Protein AF-A0A401PSD7-F1 (afdb_monomer_lite)

pLDDT: mean 85.95, std 17.94, range [25.48, 98.19]

InterPro domains:
  IPR001312 Hexokinase [PTHR19443] (41-102)
  IPR022672 Hexokinase, N-terminal [PF00349] (48-105)
  IPR043129 ATPase, nucleotide binding domain [SSF53067] (1-41)
  IPR043129 ATPase, nucleotide binding domain [SSF53067] (32-104)

Sequence (122 aa):
YAKIFHKLVRTMVPDCDVRFVLSEQGTGKGAAMVTAVAQRLVDQRKYINKILVPFNLNRDQLLDTMENMRIEMERGLKRETHSAATVKMLPTYIHRFPDGTGMSDYRIVIRKSLFNMQVHLE

Structure (mmCIF, N/CA/C/O backbone):
data_AF-A0A401PSD7-F1
#
_entry.id   AF-A0A401PSD7-F1
#
loop_
_atom_site.group_PDB
_atom_site.id
_atom_site.type_symbol
_atom_site.label_atom_id
_atom_site.label_alt_id
_atom_site.label_comp_id
_atom_site.label_asym_id
_atom_site.label_entity_id
_atom_site.label_seq_id
_atom_site.pdbx_PDB_ins_code
_atom_site.Cartn_x
_atom_site.Cartn_y
_atom_site.Cartn_z
_atom_site.occupancy
_atom_site.B_iso_or_equiv
_atom_site.auth_seq_id
_atom_site.auth_comp_id
_atom_site.auth_asym_id
_atom_site.auth_atom_id
_atom_site.pdbx_PDB_model_num
ATOM 1 N N . TYR A 1 1 ? 44.143 0.154 -37.367 1.00 62.25 1 TYR A N 1
ATOM 2 C CA . TYR A 1 1 ? 44.100 -0.406 -36.002 1.00 62.25 1 TYR A CA 1
ATOM 3 C C . TYR A 1 1 ? 43.057 -1.516 -35.819 1.00 62.25 1 TYR A C 1
ATOM 5 O O . TYR A 1 1 ? 43.463 -2.627 -35.509 1.00 62.25 1 TYR A O 1
ATOM 13 N N . ALA A 1 2 ? 41.762 -1.302 -36.099 1.00 77.62 2 ALA A N 1
ATOM 14 C CA . ALA A 1 2 ? 40.708 -2.311 -35.858 1.00 77.62 2 ALA A CA 1
ATOM 15 C C . ALA A 1 2 ? 40.928 -3.695 -36.524 1.00 77.62 2 ALA A C 1
ATOM 17 O O . ALA A 1 2 ? 40.644 -4.725 -35.923 1.00 77.62 2 ALA A O 1
ATOM 18 N N . LYS A 1 3 ? 41.504 -3.751 -37.737 1.00 86.56 3 LYS A N 1
ATOM 19 C CA . LYS A 1 3 ? 41.746 -5.019 -38.462 1.00 86.56 3 LYS A CA 1
ATOM 20 C C . LYS A 1 3 ? 42.761 -5.948 -37.776 1.00 86.56 3 LYS A C 1
ATOM 22 O O . LYS A 1 3 ? 42.568 -7.159 -37.779 1.00 86.56 3 LYS A O 1
ATOM 27 N N . ILE A 1 4 ? 43.827 -5.388 -37.195 1.00 92.50 4 ILE A N 1
ATOM 28 C CA . ILE A 1 4 ? 44.856 -6.163 -36.476 1.00 92.50 4 ILE A CA 1
ATOM 29 C C . ILE A 1 4 ? 44.257 -6.714 -35.181 1.00 92.50 4 ILE A C 1
ATOM 31 O O . ILE A 1 4 ? 44.408 -7.893 -34.885 1.00 92.50 4 ILE A O 1
ATOM 35 N N . PHE A 1 5 ? 43.498 -5.882 -34.469 1.00 91.19 5 PHE A N 1
ATOM 36 C CA . PHE A 1 5 ? 42.795 -6.277 -33.254 1.00 91.19 5 PHE A CA 1
ATOM 37 C C . PHE A 1 5 ? 41.813 -7.436 -33.494 1.00 91.19 5 PHE A C 1
ATOM 39 O O . PHE A 1 5 ? 41.896 -8.451 -32.810 1.00 91.19 5 PHE A O 1
ATOM 46 N N . HIS A 1 6 ? 40.957 -7.353 -34.521 1.00 91.19 6 HIS A N 1
ATOM 47 C CA . HIS A 1 6 ? 40.029 -8.447 -34.845 1.00 91.19 6 HIS A CA 1
ATOM 48 C C . HIS A 1 6 ? 40.761 -9.756 -35.183 1.00 91.19 6 HIS A C 1
ATOM 50 O O . HIS A 1 6 ? 40.274 -10.834 -34.849 1.00 91.19 6 HIS A O 1
ATOM 56 N N . LYS A 1 7 ? 41.931 -9.676 -35.837 1.00 90.69 7 LYS A N 1
ATOM 57 C CA . LYS A 1 7 ? 42.758 -10.849 -36.149 1.00 90.69 7 LYS A CA 1
ATOM 58 C C . LYS A 1 7 ? 43.327 -11.485 -34.878 1.00 90.69 7 LYS A C 1
ATOM 60 O O . LYS A 1 7 ? 43.236 -12.696 -34.733 1.00 90.69 7 LYS A O 1
ATOM 65 N N . LEU A 1 8 ? 43.849 -10.677 -33.954 1.00 93.94 8 LEU A N 1
ATOM 66 C CA . LEU A 1 8 ? 44.400 -11.160 -32.684 1.00 93.94 8 LEU A CA 1
ATOM 67 C C . LEU A 1 8 ? 43.340 -11.838 -31.811 1.00 93.94 8 LEU A C 1
ATOM 69 O O . LEU A 1 8 ? 43.592 -12.924 -31.301 1.00 93.94 8 LEU A O 1
ATOM 73 N N . VAL A 1 9 ? 42.148 -11.246 -31.681 1.00 92.88 9 VAL A N 1
ATOM 74 C CA . VAL A 1 9 ? 41.060 -11.836 -30.879 1.00 92.88 9 VAL A CA 1
ATOM 75 C C . VAL A 1 9 ? 40.667 -13.217 -31.409 1.00 92.88 9 VAL A C 1
ATOM 77 O O . VAL A 1 9 ? 40.521 -14.146 -30.623 1.00 92.88 9 VAL A O 1
ATOM 80 N N . ARG A 1 10 ? 40.583 -13.385 -32.735 1.00 90.69 10 ARG A N 1
ATOM 81 C CA . ARG A 1 10 ? 40.265 -14.681 -33.360 1.00 90.69 10 ARG A CA 1
ATOM 82 C C . ARG A 1 10 ? 41.354 -15.736 -33.183 1.00 90.69 10 ARG A C 1
ATOM 84 O O . ARG A 1 10 ? 41.047 -16.918 -33.162 1.00 90.69 10 ARG A O 1
ATOM 91 N N . THR A 1 11 ? 42.618 -15.329 -33.081 1.00 93.19 11 THR A N 1
ATOM 92 C CA . THR A 1 11 ? 43.726 -16.254 -32.798 1.00 93.19 11 THR A CA 1
ATOM 93 C C . THR A 1 11 ? 43.764 -16.657 -31.325 1.00 93.19 11 THR A C 1
ATOM 95 O O . THR A 1 11 ? 44.084 -17.797 -31.017 1.00 93.19 11 THR A O 1
ATOM 98 N N . MET A 1 12 ? 43.443 -15.729 -30.422 1.00 93.31 12 MET A N 1
ATOM 99 C CA . MET A 1 12 ? 43.473 -15.956 -28.973 1.00 93.31 12 MET A CA 1
ATOM 100 C C . MET A 1 12 ? 42.271 -16.765 -28.481 1.00 93.31 12 MET A C 1
ATOM 102 O O . MET A 1 12 ? 42.403 -17.529 -27.531 1.00 93.31 12 MET A O 1
ATOM 106 N N . VAL A 1 13 ? 41.104 -16.593 -29.109 1.00 92.25 13 VAL A N 1
ATOM 107 C CA . VAL A 1 13 ? 39.858 -17.270 -28.725 1.00 92.25 13 VAL A CA 1
ATOM 108 C C . VAL A 1 13 ? 39.214 -17.895 -29.971 1.00 92.25 13 VAL A C 1
ATOM 110 O O . VAL A 1 13 ? 38.253 -17.345 -30.510 1.00 92.25 13 VAL A O 1
ATOM 113 N N . PRO A 1 14 ? 39.766 -19.015 -30.475 1.00 89.06 14 PRO A N 1
ATOM 114 C CA . PRO A 1 14 ? 39.346 -19.608 -31.746 1.00 89.06 14 PRO A CA 1
ATOM 115 C C . PRO A 1 14 ? 37.950 -20.242 -31.693 1.00 89.06 14 PRO A C 1
ATOM 117 O O . PRO A 1 14 ? 37.262 -20.273 -32.709 1.00 89.06 14 PRO A O 1
ATOM 120 N N . ASP A 1 15 ? 37.510 -20.687 -30.514 1.00 94.19 15 ASP A N 1
ATOM 121 C CA . ASP A 1 15 ? 36.216 -21.357 -30.328 1.00 94.19 15 ASP A CA 1
ATOM 122 C C . ASP A 1 15 ? 35.031 -20.378 -30.212 1.00 94.19 15 ASP A C 1
ATOM 124 O O . ASP A 1 15 ? 33.882 -20.797 -30.079 1.00 94.19 15 ASP A O 1
ATOM 128 N N . CYS A 1 16 ? 35.282 -19.065 -30.235 1.00 91.81 16 CYS A N 1
ATOM 129 C CA . CYS A 1 16 ? 34.248 -18.039 -30.099 1.00 91.81 16 CYS A CA 1
ATOM 130 C C . CYS A 1 16 ? 34.093 -17.222 -31.386 1.00 91.81 16 CYS A C 1
ATOM 132 O O . CYS A 1 16 ? 35.026 -16.550 -31.829 1.00 91.81 16 CYS A O 1
ATOM 134 N N . ASP A 1 17 ? 32.878 -17.190 -31.940 1.00 89.25 17 ASP A N 1
ATOM 135 C CA . ASP A 1 17 ? 32.544 -16.282 -33.038 1.00 89.25 17 ASP A CA 1
ATOM 136 C C . ASP A 1 17 ? 32.210 -14.882 -32.502 1.00 89.25 17 ASP A C 1
ATOM 138 O O . ASP A 1 17 ? 31.151 -14.637 -31.920 1.00 89.25 17 ASP A O 1
ATOM 142 N N . VAL A 1 18 ? 33.149 -13.949 -32.671 1.00 90.38 18 VAL A N 1
ATOM 143 C CA . VAL A 1 18 ? 33.019 -12.568 -32.192 1.00 90.38 18 VAL A CA 1
ATOM 144 C C . VAL A 1 18 ? 32.700 -11.625 -33.350 1.00 90.38 18 VAL A C 1
ATOM 146 O O . VAL A 1 18 ? 33.510 -11.416 -34.264 1.00 90.38 18 VAL A O 1
ATOM 149 N N . ARG A 1 19 ? 31.539 -10.967 -33.261 1.00 90.31 19 ARG A N 1
ATOM 150 C CA . ARG A 1 19 ? 31.110 -9.912 -34.186 1.00 90.31 19 ARG A CA 1
ATOM 151 C C . ARG A 1 19 ? 31.355 -8.525 -33.593 1.00 90.31 19 ARG A C 1
ATOM 153 O O . ARG A 1 19 ? 30.685 -8.107 -32.655 1.00 90.31 19 ARG A O 1
ATOM 160 N N . PHE A 1 20 ? 32.264 -7.774 -34.206 1.00 89.75 20 PHE A N 1
ATOM 161 C CA . PHE A 1 20 ? 32.512 -6.375 -33.859 1.00 89.75 20 PHE A CA 1
ATOM 162 C C . PHE A 1 20 ? 31.565 -5.454 -34.632 1.00 89.75 20 PHE A C 1
ATOM 164 O O . PHE A 1 20 ? 31.492 -5.523 -35.860 1.00 89.75 20 PHE A O 1
ATOM 171 N N . VAL A 1 21 ? 30.857 -4.581 -33.918 1.00 89.38 21 VAL A N 1
ATOM 172 C CA . VAL A 1 21 ? 29.938 -3.591 -34.495 1.00 89.38 21 VAL A CA 1
ATOM 173 C C . VAL A 1 21 ? 30.367 -2.202 -34.033 1.00 89.38 21 VAL A C 1
ATOM 175 O O . VAL A 1 21 ? 30.542 -1.972 -32.838 1.00 89.38 21 VAL A O 1
ATOM 178 N N . LEU A 1 22 ? 30.555 -1.276 -34.975 1.00 87.88 22 LEU A N 1
ATOM 179 C CA . LEU A 1 22 ? 30.878 0.116 -34.668 1.00 87.88 22 LEU A CA 1
ATOM 180 C C . LEU A 1 22 ? 29.596 0.870 -34.291 1.00 87.88 22 LEU A C 1
ATOM 182 O O . LEU A 1 22 ? 28.615 0.822 -35.030 1.00 87.88 22 LEU A O 1
ATOM 186 N N . SER A 1 23 ? 29.603 1.595 -33.169 1.00 87.75 23 SER A N 1
ATOM 187 C CA . SER A 1 23 ? 28.493 2.494 -32.834 1.00 87.75 23 SER A CA 1
ATOM 188 C C . SER A 1 23 ? 28.651 3.823 -33.571 1.00 87.75 23 SER A C 1
ATOM 190 O O . SER A 1 23 ? 29.393 4.700 -33.133 1.00 87.75 23 SER A O 1
ATOM 192 N N . GLU A 1 24 ? 27.942 3.983 -34.688 1.00 85.12 24 GLU A N 1
ATOM 193 C CA . GLU A 1 24 ? 28.008 5.191 -35.530 1.00 85.12 24 GLU A CA 1
ATOM 194 C C . GLU A 1 24 ? 27.508 6.463 -34.830 1.00 85.12 24 GLU A C 1
ATOM 196 O O . GLU A 1 24 ? 27.913 7.566 -35.172 1.00 85.12 24 GLU A O 1
ATOM 201 N N . GLN A 1 25 ? 26.622 6.318 -33.842 1.00 77.81 25 GLN A N 1
ATOM 202 C CA . GLN A 1 25 ? 25.964 7.433 -33.145 1.00 77.81 25 GLN A CA 1
ATOM 203 C C . GLN A 1 25 ? 26.452 7.572 -31.692 1.00 77.81 25 GLN A C 1
ATOM 205 O O . GLN A 1 25 ? 25.766 8.133 -30.836 1.00 77.81 25 GLN A O 1
ATOM 210 N N . GLY A 1 26 ? 27.636 7.023 -31.397 1.00 81.81 26 GLY A N 1
ATOM 211 C CA . GLY A 1 26 ? 28.242 7.076 -30.069 1.00 81.81 26 GLY A CA 1
ATOM 212 C C . GLY A 1 26 ? 27.375 6.418 -28.991 1.00 81.81 26 GLY A C 1
ATOM 213 O O . GLY A 1 26 ? 26.721 5.400 -29.225 1.00 81.81 26 GLY A O 1
ATOM 214 N N . THR A 1 27 ? 27.379 6.989 -27.788 1.00 87.44 27 THR A N 1
ATOM 215 C CA . THR A 1 27 ? 26.662 6.467 -26.610 1.00 87.44 27 THR A CA 1
ATOM 216 C C . THR A 1 27 ? 25.185 6.871 -26.560 1.00 87.44 27 THR A C 1
ATOM 218 O O . THR A 1 27 ? 24.418 6.277 -25.804 1.00 87.44 27 THR A O 1
ATOM 221 N N . GLY A 1 28 ? 24.758 7.841 -27.376 1.00 90.06 28 GLY A N 1
ATOM 222 C CA . GLY A 1 28 ? 23.444 8.486 -27.266 1.00 90.06 28 GLY A CA 1
ATOM 223 C C . GLY A 1 28 ? 22.254 7.541 -27.451 1.00 90.06 28 GLY A C 1
ATOM 224 O O . GLY A 1 28 ? 21.293 7.615 -26.691 1.00 90.06 28 GLY A O 1
ATOM 225 N N . LYS A 1 29 ? 22.326 6.595 -28.399 1.00 90.75 29 LYS A N 1
ATOM 226 C CA . LYS A 1 29 ? 21.251 5.605 -28.623 1.00 90.75 29 LYS A CA 1
ATOM 227 C C . LYS A 1 29 ? 21.082 4.653 -27.438 1.00 90.75 29 LYS A C 1
ATOM 229 O O . LYS A 1 29 ? 19.959 4.380 -27.021 1.00 90.75 29 LYS A O 1
ATOM 234 N N . GLY A 1 30 ? 22.197 4.173 -26.886 1.00 91.06 30 GLY A N 1
ATOM 235 C CA . GLY A 1 30 ? 22.191 3.323 -25.695 1.00 91.06 30 GLY A CA 1
ATOM 236 C C . GLY A 1 30 ? 21.679 4.082 -24.474 1.00 91.06 30 GLY A C 1
ATOM 237 O O . GLY A 1 30 ? 20.796 3.593 -23.775 1.00 91.06 30 GLY A O 1
ATOM 238 N N . ALA A 1 31 ? 22.155 5.314 -24.276 1.00 93.50 31 ALA A N 1
ATOM 239 C CA . ALA A 1 31 ? 21.693 6.184 -23.201 1.00 93.50 31 ALA A CA 1
ATOM 240 C C . ALA A 1 31 ? 20.184 6.458 -23.299 1.00 93.50 31 ALA A C 1
ATOM 242 O O . ALA A 1 31 ? 19.477 6.307 -22.310 1.00 93.50 31 ALA A O 1
ATOM 243 N N . ALA A 1 32 ? 19.663 6.780 -24.487 1.00 95.25 32 ALA A N 1
ATOM 244 C CA . ALA A 1 32 ? 18.233 7.000 -24.695 1.00 95.25 32 ALA A CA 1
ATOM 245 C C . ALA A 1 32 ? 17.397 5.748 -24.379 1.00 95.25 32 ALA A C 1
ATOM 247 O O . ALA A 1 32 ? 16.360 5.850 -23.726 1.00 95.25 32 ALA A O 1
ATOM 248 N N . MET A 1 33 ? 17.863 4.564 -24.789 1.00 95.50 33 MET A N 1
ATOM 249 C CA . MET A 1 33 ? 17.180 3.299 -24.507 1.00 95.50 33 MET A CA 1
ATOM 250 C C . MET A 1 33 ? 17.128 3.001 -23.005 1.00 95.50 33 MET A C 1
ATOM 252 O O . MET A 1 33 ? 16.064 2.675 -22.477 1.00 95.50 33 MET A O 1
ATOM 256 N N . VAL A 1 34 ? 18.255 3.158 -22.304 1.00 96.75 34 VAL A N 1
ATOM 257 C CA . VAL A 1 34 ? 18.323 2.968 -20.848 1.00 96.75 34 VAL A CA 1
ATOM 258 C C . VAL A 1 34 ? 17.430 3.983 -20.133 1.00 96.75 34 VAL A C 1
ATOM 260 O O . VAL A 1 34 ? 16.649 3.599 -19.263 1.00 96.75 34 VAL A O 1
ATOM 263 N N . THR A 1 35 ? 17.469 5.253 -20.545 1.00 96.69 35 THR A N 1
ATOM 264 C CA . THR A 1 35 ? 16.614 6.313 -19.993 1.00 96.69 35 THR A CA 1
ATOM 265 C C . THR A 1 35 ? 15.130 6.011 -20.195 1.00 96.69 35 THR A C 1
ATOM 267 O O . THR A 1 35 ? 14.353 6.168 -19.257 1.00 96.69 35 THR A O 1
ATOM 270 N N . ALA A 1 36 ? 14.718 5.518 -21.367 1.00 97.62 36 ALA A N 1
ATOM 271 C CA . ALA A 1 36 ? 13.324 5.155 -21.626 1.00 97.62 36 ALA A CA 1
ATOM 272 C C . ALA A 1 36 ? 12.829 4.045 -20.680 1.00 97.62 36 ALA A C 1
ATOM 274 O O . ALA A 1 36 ? 11.722 4.123 -20.141 1.00 97.62 36 ALA A O 1
ATOM 275 N N . VAL A 1 37 ? 13.660 3.028 -20.429 1.00 98.00 37 VAL A N 1
ATOM 276 C CA . VAL A 1 37 ? 13.330 1.953 -19.480 1.00 98.00 37 VAL A CA 1
ATOM 277 C C . VAL A 1 37 ? 13.285 2.478 -18.046 1.00 98.00 37 VAL A C 1
ATOM 279 O O . VAL A 1 37 ? 12.340 2.168 -17.320 1.00 98.00 37 VAL A O 1
ATOM 282 N N . ALA A 1 38 ? 14.264 3.290 -17.644 1.00 98.19 38 ALA A N 1
ATOM 283 C CA . ALA A 1 38 ? 14.303 3.894 -16.316 1.00 98.19 38 ALA A CA 1
ATOM 284 C C . ALA A 1 38 ? 13.056 4.750 -16.055 1.00 98.19 38 ALA A C 1
ATOM 286 O O .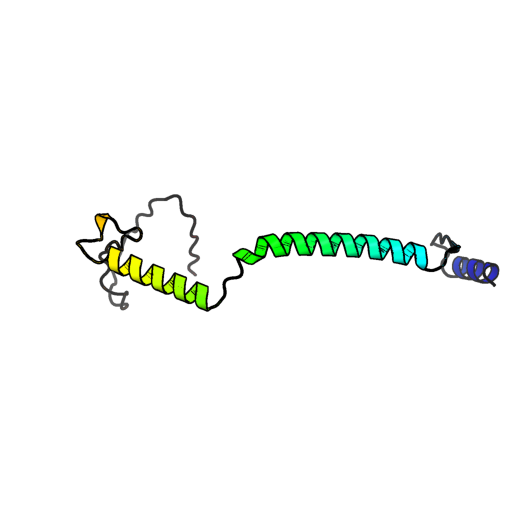 ALA A 1 38 ? 12.418 4.603 -15.013 1.00 98.19 38 ALA A O 1
ATOM 287 N N . GLN A 1 39 ? 12.651 5.566 -17.031 1.00 97.94 39 GLN A N 1
ATOM 288 C CA . GLN A 1 39 ? 11.450 6.392 -16.942 1.00 97.94 39 GLN A CA 1
ATOM 289 C C . GLN A 1 39 ? 10.192 5.539 -16.735 1.00 97.94 39 GLN A C 1
ATOM 291 O O . GLN A 1 39 ? 9.418 5.796 -15.814 1.00 97.94 39 GLN A O 1
ATOM 296 N N . ARG A 1 40 ? 10.037 4.455 -17.507 1.00 97.50 40 ARG A N 1
ATOM 297 C CA . ARG A 1 40 ? 8.917 3.516 -17.342 1.00 97.50 40 ARG A CA 1
ATOM 298 C C . ARG A 1 40 ? 8.855 2.931 -15.926 1.00 97.50 40 ARG A C 1
ATOM 300 O O . ARG A 1 40 ? 7.773 2.841 -15.352 1.00 97.50 40 ARG A O 1
ATOM 307 N N . LEU A 1 41 ? 9.997 2.535 -15.360 1.00 98.06 41 LEU A N 1
ATOM 308 C CA . LEU A 1 41 ? 10.065 1.983 -14.001 1.00 98.06 41 LEU A CA 1
ATOM 309 C C . LEU A 1 41 ? 9.729 3.034 -12.934 1.00 98.06 41 LEU A C 1
ATOM 311 O O . LEU A 1 41 ? 9.031 2.729 -11.966 1.00 98.06 41 LEU A O 1
ATOM 315 N N . VAL A 1 42 ? 10.184 4.275 -13.118 1.00 98.00 42 VAL A N 1
ATOM 316 C CA . VAL A 1 42 ? 9.843 5.399 -12.235 1.00 98.00 42 VAL A CA 1
ATOM 317 C C . VAL A 1 42 ? 8.337 5.652 -12.241 1.00 98.00 42 VAL A C 1
ATOM 319 O O . VAL A 1 42 ? 7.743 5.811 -11.175 1.00 98.00 42 VAL A O 1
ATOM 322 N N . ASP A 1 43 ? 7.701 5.641 -13.410 1.00 97.62 43 ASP A N 1
ATOM 323 C CA . ASP A 1 43 ? 6.261 5.876 -13.527 1.00 97.62 43 ASP A CA 1
ATOM 324 C C . ASP A 1 43 ? 5.445 4.737 -12.898 1.00 97.62 43 ASP A C 1
ATOM 326 O O . ASP A 1 43 ? 4.497 4.992 -12.149 1.00 97.62 43 ASP A O 1
ATOM 330 N N . GLN A 1 44 ? 5.878 3.484 -13.076 1.00 97.56 44 GLN A N 1
ATOM 331 C CA . GLN A 1 44 ? 5.306 2.340 -12.358 1.00 97.56 44 GLN A CA 1
ATOM 332 C C . GLN A 1 44 ? 5.447 2.487 -10.839 1.00 97.56 44 GLN A C 1
ATOM 334 O O . GLN A 1 44 ? 4.480 2.294 -10.099 1.00 97.56 44 GLN A O 1
ATOM 339 N N . ARG A 1 45 ? 6.631 2.872 -10.350 1.00 96.88 45 ARG A N 1
ATOM 340 C CA . ARG A 1 45 ? 6.873 3.063 -8.916 1.00 96.88 45 ARG A CA 1
ATOM 341 C C . ARG A 1 45 ? 6.011 4.184 -8.341 1.00 96.88 45 ARG A C 1
ATOM 343 O O . ARG A 1 45 ? 5.480 4.024 -7.246 1.00 96.88 45 ARG A O 1
ATOM 350 N N . LYS A 1 46 ? 5.837 5.289 -9.071 1.00 97.50 46 LYS A N 1
ATOM 351 C CA . LYS A 1 46 ? 4.938 6.388 -8.684 1.00 97.50 46 LYS A CA 1
ATOM 352 C C . LYS A 1 46 ? 3.491 5.914 -8.564 1.00 97.50 46 LYS A C 1
ATOM 354 O O . LYS A 1 46 ? 2.835 6.244 -7.580 1.00 97.50 46 LYS A O 1
ATOM 359 N N . TYR A 1 47 ? 3.014 5.119 -9.523 1.00 97.38 47 TYR A N 1
ATOM 360 C CA . TYR A 1 47 ? 1.667 4.550 -9.483 1.00 97.38 47 TYR A CA 1
ATOM 361 C C . TYR A 1 47 ? 1.464 3.646 -8.260 1.00 97.38 47 TYR A C 1
ATOM 363 O O . TYR A 1 47 ? 0.516 3.841 -7.502 1.00 97.38 47 TYR A O 1
ATOM 371 N N . ILE A 1 48 ? 2.396 2.721 -8.016 1.00 97.38 48 ILE A N 1
ATOM 372 C CA . ILE A 1 48 ? 2.354 1.828 -6.849 1.00 97.38 48 ILE A CA 1
ATOM 373 C C . ILE A 1 48 ? 2.378 2.637 -5.553 1.00 97.38 48 ILE A C 1
ATOM 375 O O . ILE A 1 48 ? 1.537 2.431 -4.684 1.00 97.38 48 ILE A O 1
ATOM 379 N N . ASN A 1 49 ? 3.296 3.596 -5.430 1.00 96.94 49 ASN A N 1
ATOM 380 C CA . ASN A 1 49 ? 3.383 4.430 -4.237 1.00 96.94 49 ASN A CA 1
ATOM 381 C C . ASN A 1 49 ? 2.071 5.171 -3.975 1.00 96.94 49 ASN A C 1
ATOM 383 O O . ASN A 1 49 ? 1.643 5.212 -2.830 1.00 96.94 49 ASN A O 1
ATOM 387 N N . LYS A 1 50 ? 1.397 5.684 -5.014 1.00 96.81 50 LYS A N 1
ATOM 388 C CA . LYS A 1 50 ? 0.088 6.341 -4.878 1.00 96.81 50 LYS A CA 1
ATOM 389 C C . LYS A 1 50 ? -0.972 5.411 -4.280 1.00 96.81 50 LYS A C 1
ATOM 391 O O . LYS A 1 50 ? -1.763 5.863 -3.460 1.00 96.81 50 LYS A O 1
ATOM 396 N N . ILE A 1 51 ? -0.969 4.133 -4.659 1.00 97.19 51 ILE A N 1
ATOM 397 C CA . ILE A 1 51 ? -1.864 3.114 -4.087 1.00 97.19 51 ILE A CA 1
ATOM 398 C C . ILE A 1 51 ? -1.490 2.797 -2.637 1.00 97.19 51 ILE A C 1
ATOM 400 O O . ILE A 1 51 ? -2.370 2.524 -1.828 1.00 97.19 51 ILE A O 1
ATOM 404 N N . LEU A 1 52 ? -0.201 2.836 -2.299 1.00 97.50 52 LEU A N 1
ATOM 405 C CA . LEU A 1 52 ? 0.288 2.494 -0.965 1.00 97.50 52 LEU A CA 1
ATOM 406 C C . LEU A 1 52 ? 0.150 3.632 0.058 1.00 97.50 52 LEU A C 1
ATOM 408 O O . LEU A 1 52 ? 0.157 3.346 1.252 1.00 97.50 52 LEU A O 1
ATOM 412 N N . VAL A 1 53 ? -0.012 4.894 -0.373 1.00 95.88 53 VAL A N 1
ATOM 413 C CA . VAL A 1 53 ? -0.141 6.052 0.539 1.00 95.88 53 VAL A CA 1
ATOM 414 C C . VAL A 1 53 ? -1.180 5.833 1.653 1.00 95.88 53 VAL A C 1
ATOM 416 O O . VAL A 1 53 ? -0.823 6.063 2.805 1.00 95.88 53 VAL A O 1
ATOM 419 N N . PRO A 1 54 ? -2.416 5.359 1.390 1.00 94.00 54 PRO A N 1
ATOM 420 C CA . PRO A 1 54 ? -3.431 5.196 2.437 1.00 94.00 54 PRO A CA 1
ATOM 421 C C . PRO A 1 54 ? -3.095 4.130 3.490 1.00 94.00 54 PRO A C 1
ATOM 423 O O . PRO A 1 54 ? -3.663 4.152 4.576 1.00 94.00 54 PRO A O 1
ATOM 426 N N . PHE A 1 55 ? -2.187 3.200 3.179 1.00 94.88 55 PHE A N 1
ATOM 427 C CA . PHE A 1 55 ? -1.745 2.157 4.110 1.00 94.88 55 PHE A CA 1
ATOM 428 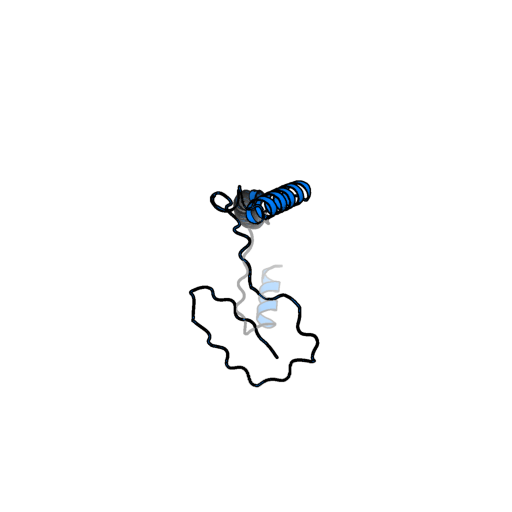C C . PHE A 1 55 ? -0.583 2.615 4.998 1.00 94.88 55 PHE A C 1
ATOM 430 O O . PHE A 1 55 ? -0.229 1.927 5.953 1.00 94.88 55 PHE A O 1
ATOM 437 N N . ASN A 1 56 ? 0.018 3.768 4.696 1.00 94.94 56 ASN A N 1
ATOM 438 C CA . ASN A 1 56 ? 1.088 4.342 5.496 1.00 94.94 56 ASN A CA 1
ATOM 439 C C . ASN A 1 56 ? 0.504 5.206 6.621 1.00 94.94 56 ASN A C 1
ATOM 441 O O . ASN A 1 56 ? 0.412 6.428 6.495 1.00 94.94 56 ASN A O 1
ATOM 445 N N . LEU A 1 57 ? 0.086 4.551 7.703 1.00 95.75 57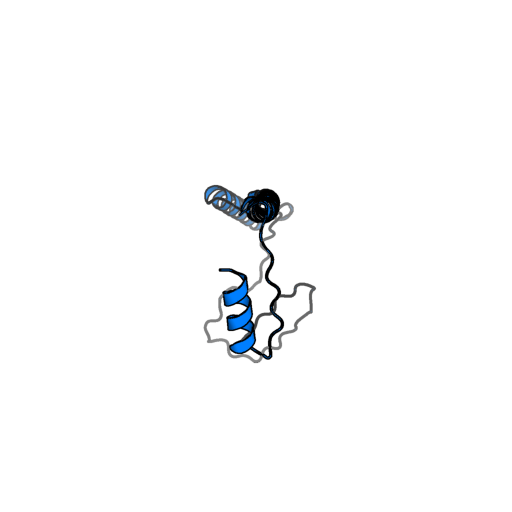 LEU A N 1
ATOM 446 C CA . LEU A 1 57 ? -0.496 5.217 8.865 1.00 95.75 57 LEU A CA 1
ATOM 447 C C . LEU A 1 57 ? 0.586 5.909 9.704 1.00 95.75 57 LEU A C 1
ATOM 449 O O . LEU A 1 57 ? 1.593 5.296 10.064 1.00 95.75 57 LEU A O 1
ATOM 453 N N . ASN A 1 58 ? 0.367 7.181 10.043 1.00 95.94 58 ASN A N 1
ATOM 454 C CA . ASN A 1 58 ? 1.213 7.897 10.995 1.00 95.94 58 ASN A CA 1
ATOM 455 C C . ASN A 1 58 ? 0.877 7.488 12.448 1.00 95.94 58 ASN A C 1
ATOM 457 O O . ASN A 1 58 ? -0.124 6.823 12.724 1.00 95.94 58 ASN A O 1
ATOM 461 N N . ARG A 1 59 ? 1.710 7.921 13.402 1.00 96.94 59 ARG A N 1
ATOM 462 C CA . ARG A 1 59 ? 1.510 7.630 14.828 1.00 96.94 59 ARG A CA 1
ATOM 463 C C . ARG A 1 59 ? 0.191 8.174 15.390 1.00 96.94 59 ARG A C 1
ATOM 465 O O . ARG A 1 59 ? -0.453 7.467 16.153 1.00 96.94 59 ARG A O 1
ATOM 472 N N . ASP A 1 60 ? -0.209 9.382 15.022 1.00 97.81 60 ASP A N 1
ATOM 473 C CA . ASP A 1 60 ? -1.457 10.008 15.471 1.00 97.81 60 ASP A CA 1
ATOM 474 C C . ASP A 1 60 ? -2.681 9.227 14.967 1.00 97.81 60 ASP A C 1
ATOM 476 O O . ASP A 1 60 ? -3.561 8.899 15.751 1.00 97.81 60 ASP A O 1
ATOM 480 N N . GLN A 1 61 ? -2.682 8.787 13.703 1.00 97.25 61 GLN A N 1
ATOM 481 C CA . GLN A 1 61 ? -3.741 7.940 13.136 1.00 97.25 61 GLN A CA 1
ATOM 482 C C . GLN A 1 61 ? -3.854 6.592 13.863 1.00 97.25 61 GLN A C 1
ATOM 484 O O . GLN A 1 61 ? -4.954 6.063 14.051 1.00 97.25 61 GLN A O 1
ATOM 489 N N . LEU A 1 62 ? -2.720 6.021 14.278 1.00 97.81 62 LEU A N 1
ATOM 490 C CA . LEU A 1 62 ? -2.698 4.802 15.086 1.00 97.81 62 LEU A CA 1
ATOM 491 C C . LEU A 1 62 ? -3.250 5.050 16.493 1.00 97.81 6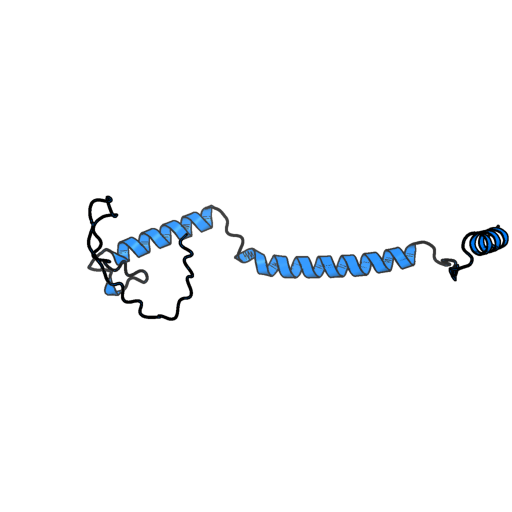2 LEU A C 1
ATOM 493 O O . LEU A 1 62 ? -4.003 4.217 16.994 1.00 97.81 62 LEU A O 1
ATOM 497 N N . LEU A 1 63 ? -2.915 6.183 17.114 1.00 98.06 63 LEU A N 1
ATOM 498 C CA . LEU A 1 63 ? -3.443 6.567 18.425 1.00 98.06 63 LEU A CA 1
ATOM 499 C C . LEU A 1 63 ? -4.955 6.814 18.371 1.00 98.06 63 LEU A C 1
ATOM 501 O O . LEU A 1 63 ? -5.672 6.304 19.228 1.00 98.06 63 LEU A O 1
ATOM 505 N N . ASP A 1 64 ? -5.447 7.483 17.331 1.00 97.75 64 ASP A N 1
ATOM 506 C CA . ASP A 1 64 ? -6.880 7.685 17.103 1.00 97.75 64 ASP A CA 1
ATOM 507 C C . ASP A 1 64 ? -7.603 6.347 16.909 1.00 97.75 64 ASP A C 1
ATOM 509 O O . ASP A 1 64 ? -8.671 6.106 17.473 1.00 97.75 64 ASP A O 1
ATOM 513 N N . THR A 1 65 ? -7.009 5.432 16.137 1.00 97.06 65 THR A N 1
ATOM 514 C CA . THR A 1 65 ? -7.566 4.085 15.935 1.00 97.06 65 THR A CA 1
ATOM 515 C C . THR A 1 65 ? -7.593 3.294 17.244 1.00 97.06 65 THR A C 1
ATOM 517 O O . THR A 1 65 ? -8.590 2.638 17.546 1.00 97.06 65 THR A O 1
ATOM 520 N N . MET A 1 66 ? -6.529 3.379 18.044 1.00 97.62 66 MET A N 1
ATOM 521 C CA . MET A 1 66 ? -6.443 2.737 19.356 1.00 97.62 66 MET A CA 1
ATOM 522 C C . MET A 1 66 ? -7.503 3.286 20.316 1.00 97.62 66 MET A C 1
ATOM 524 O O . MET A 1 66 ? -8.160 2.512 21.012 1.00 97.62 66 MET A O 1
ATOM 528 N N . GLU A 1 67 ? -7.712 4.602 20.322 1.00 98.12 67 GLU A N 1
ATOM 529 C CA . GLU A 1 67 ? -8.726 5.245 21.153 1.00 98.12 67 GLU A CA 1
ATOM 530 C C . GLU A 1 67 ? -10.142 4.850 20.719 1.00 98.12 67 GLU A C 1
ATOM 532 O O . GLU A 1 67 ? -10.963 4.467 21.553 1.00 98.12 67 GLU A O 1
ATOM 537 N N . ASN A 1 68 ? -10.415 4.821 19.413 1.00 97.62 68 ASN A N 1
ATOM 538 C CA . ASN A 1 68 ? -11.686 4.327 18.883 1.00 97.62 68 ASN A CA 1
ATOM 539 C C . ASN A 1 68 ? -11.942 2.868 19.283 1.00 97.62 68 ASN A C 1
ATOM 541 O O . ASN A 1 68 ? -13.051 2.515 19.688 1.00 97.62 68 ASN A O 1
ATOM 545 N N . MET A 1 69 ? -10.910 2.021 19.226 1.00 97.81 69 MET A N 1
ATOM 546 C CA . MET A 1 69 ? -11.010 0.630 19.662 1.00 97.81 69 MET A CA 1
ATOM 547 C C . MET A 1 69 ? -11.305 0.534 21.163 1.00 97.81 69 MET A C 1
ATOM 549 O O . MET A 1 69 ? -12.171 -0.242 21.566 1.00 97.81 69 MET A O 1
ATOM 553 N N . ARG A 1 70 ? -10.648 1.353 21.993 1.00 97.50 70 ARG A N 1
ATOM 554 C CA . ARG A 1 70 ? -10.901 1.438 23.438 1.00 97.50 70 ARG A CA 1
ATOM 555 C C . ARG A 1 70 ? -12.349 1.831 23.738 1.00 97.50 70 ARG A C 1
ATOM 557 O O . ARG A 1 70 ? -13.005 1.163 24.536 1.00 97.50 70 ARG A O 1
ATOM 564 N N . ILE A 1 71 ? -12.862 2.861 23.067 1.00 97.62 71 ILE A N 1
ATOM 565 C CA . ILE A 1 71 ? -14.244 3.339 23.219 1.00 97.62 71 ILE A CA 1
ATOM 566 C C . ILE A 1 71 ? -15.248 2.243 22.837 1.00 97.62 71 ILE A C 1
ATOM 568 O O . ILE A 1 71 ? -16.206 2.000 23.574 1.00 97.62 71 ILE A O 1
ATOM 572 N N . GLU A 1 72 ? -15.038 1.555 21.713 1.00 97.94 72 GLU A N 1
ATOM 573 C CA . GLU A 1 72 ? -15.932 0.474 21.282 1.00 97.94 72 GLU A CA 1
ATOM 574 C C . GLU A 1 72 ? -15.894 -0.730 22.230 1.00 97.94 72 GLU A C 1
ATOM 576 O O . GLU A 1 72 ? -16.938 -1.323 22.501 1.00 97.94 72 GLU A O 1
ATOM 581 N N . MET A 1 73 ? -14.733 -1.056 22.807 1.00 97.62 73 MET A N 1
ATOM 582 C CA . MET A 1 73 ? -14.641 -2.083 23.849 1.00 97.62 73 MET A CA 1
ATOM 583 C C . MET A 1 73 ? -15.435 -1.694 25.101 1.00 97.62 73 MET A C 1
ATOM 585 O O . MET A 1 73 ? -16.193 -2.510 25.622 1.00 97.62 73 MET A O 1
ATOM 589 N N . GLU A 1 74 ? -15.331 -0.448 25.571 1.00 97.81 74 GLU A N 1
ATOM 590 C CA . GLU A 1 74 ? -16.128 0.020 26.712 1.00 97.81 74 GLU A CA 1
ATOM 591 C C . GLU A 1 74 ? -17.631 -0.033 26.432 1.00 97.81 74 GLU A C 1
ATOM 593 O O . GLU A 1 74 ? -18.413 -0.413 27.307 1.00 97.81 74 GLU A O 1
ATOM 598 N N . ARG A 1 75 ? -18.049 0.309 25.208 1.00 97.44 75 ARG A N 1
ATOM 599 C CA . ARG A 1 75 ? -19.447 0.166 24.776 1.00 97.44 75 ARG A CA 1
ATOM 600 C C . ARG A 1 75 ? -19.882 -1.297 24.745 1.00 97.44 75 ARG A C 1
ATOM 602 O O . ARG A 1 75 ? -21.019 -1.592 25.107 1.00 97.44 75 ARG A O 1
ATOM 609 N N . GLY A 1 76 ? -18.986 -2.196 24.345 1.00 97.44 76 GLY A N 1
ATOM 610 C CA . GLY A 1 76 ? -19.190 -3.640 24.364 1.00 97.44 76 GLY A CA 1
ATOM 611 C C . GLY A 1 76 ? -19.352 -4.220 25.765 1.00 97.44 76 GLY A C 1
ATOM 612 O O . GLY A 1 76 ? -20.119 -5.159 25.943 1.00 97.44 76 GLY A O 1
ATOM 613 N N . LEU A 1 77 ? -18.665 -3.657 26.760 1.00 97.06 77 LEU A N 1
ATOM 614 C CA . LEU A 1 77 ? -18.730 -4.106 28.156 1.00 97.06 77 LEU A CA 1
ATOM 615 C C . LEU A 1 77 ? -19.942 -3.545 28.916 1.00 97.06 77 LEU A C 1
ATOM 617 O O . LEU A 1 77 ? -20.476 -4.210 29.803 1.00 97.06 77 LEU A O 1
ATOM 621 N N . LYS A 1 78 ? -20.377 -2.320 28.598 1.00 97.06 78 LYS A N 1
ATOM 622 C CA . LYS A 1 78 ? -21.523 -1.668 29.252 1.00 97.06 78 LYS A CA 1
ATOM 623 C C . LYS A 1 78 ? -22.837 -2.317 28.830 1.00 97.06 78 LYS A C 1
ATOM 625 O O . LYS A 1 78 ? -23.135 -2.421 27.642 1.00 97.06 78 LYS A O 1
ATOM 630 N N . ARG A 1 79 ? -23.670 -2.685 29.807 1.00 95.56 79 ARG A N 1
ATOM 631 C CA . ARG A 1 79 ? -24.933 -3.406 29.580 1.00 95.56 79 ARG A CA 1
ATOM 632 C C . ARG A 1 79 ? -25.886 -2.641 28.661 1.00 95.56 79 ARG A C 1
ATOM 634 O O . ARG A 1 79 ? -26.545 -3.245 27.822 1.00 95.56 79 ARG A O 1
ATOM 641 N N . GLU A 1 80 ? -25.943 -1.324 28.817 1.00 97.19 80 GLU A N 1
ATOM 642 C CA . GLU A 1 80 ? -26.866 -0.440 28.105 1.00 97.19 80 GLU A CA 1
ATOM 643 C C . GLU A 1 80 ? -26.503 -0.316 26.618 1.00 97.19 80 GLU A C 1
ATOM 645 O O . GLU A 1 80 ? -27.386 -0.273 25.766 1.00 97.19 80 GLU A O 1
ATOM 650 N N . THR A 1 81 ? -25.206 -0.285 26.296 1.00 96.75 81 THR A N 1
ATOM 651 C CA . THR A 1 81 ? -24.699 -0.088 24.926 1.00 96.75 81 THR A CA 1
ATOM 652 C C . THR A 1 81 ? -24.307 -1.391 24.226 1.00 96.75 81 THR A C 1
ATOM 654 O O . THR A 1 81 ? -24.105 -1.392 23.013 1.00 96.75 81 THR A O 1
ATOM 657 N N . HIS A 1 82 ? -24.240 -2.511 24.952 1.00 95.69 82 HIS A N 1
ATOM 658 C CA . HIS A 1 82 ? -23.777 -3.810 24.457 1.00 95.69 82 HIS A CA 1
ATOM 659 C C . HIS A 1 82 ? -24.543 -4.315 23.222 1.00 95.69 82 HIS A C 1
ATOM 661 O O 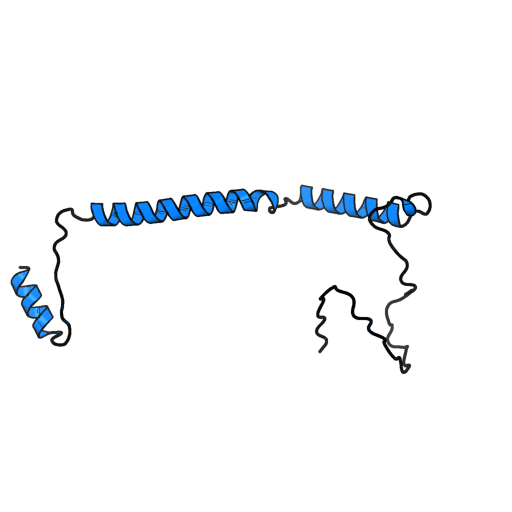. HIS A 1 82 ? -23.943 -4.840 22.280 1.00 95.69 82 HIS A O 1
ATOM 667 N N . SER A 1 83 ? -25.868 -4.138 23.175 1.00 95.81 83 SER A N 1
ATOM 668 C CA . SER A 1 83 ? -26.694 -4.587 22.041 1.00 95.81 83 SER A CA 1
ATOM 669 C C . SER A 1 83 ? -26.372 -3.840 20.741 1.00 95.81 83 SER A C 1
ATOM 671 O O . SER A 1 83 ? -26.353 -4.463 19.679 1.00 95.81 83 SER A O 1
ATOM 673 N N . ALA A 1 84 ? -26.023 -2.553 20.825 1.00 95.19 84 ALA A N 1
ATOM 674 C CA . ALA A 1 84 ? -25.684 -1.699 19.686 1.00 95.19 84 ALA A CA 1
ATOM 675 C C . ALA A 1 84 ? -24.176 -1.651 19.361 1.00 95.19 84 ALA A C 1
ATOM 677 O O . ALA A 1 84 ? -23.810 -1.258 18.259 1.00 95.19 84 ALA A O 1
ATOM 678 N N . ALA A 1 85 ? -23.299 -2.060 20.286 1.00 95.88 85 ALA A N 1
ATOM 679 C CA . ALA A 1 85 ? -21.846 -2.022 20.094 1.00 95.88 85 ALA A CA 1
ATOM 680 C C . ALA A 1 85 ? -21.375 -2.950 18.961 1.00 95.88 85 ALA A C 1
ATOM 682 O O . ALA A 1 85 ? -21.879 -4.071 18.826 1.00 95.88 85 ALA A O 1
ATOM 683 N N . THR A 1 86 ? -20.372 -2.519 18.190 1.00 96.50 86 THR A N 1
ATOM 684 C CA . THR A 1 86 ? -19.775 -3.353 17.130 1.00 96.50 86 THR A CA 1
ATOM 685 C C . THR A 1 86 ? -18.867 -4.422 17.735 1.00 96.50 86 THR A C 1
ATOM 687 O O . THR A 1 86 ? -18.919 -5.592 17.355 1.00 96.50 86 THR A O 1
ATOM 690 N N . VAL A 1 87 ? -18.068 -4.037 18.734 1.00 97.00 87 VAL A N 1
ATOM 691 C CA . VAL A 1 87 ? -17.199 -4.948 19.485 1.00 97.00 87 VAL A CA 1
ATOM 692 C C . VAL A 1 87 ? -17.971 -5.485 20.691 1.00 97.00 87 VAL A C 1
ATOM 694 O O . VAL A 1 87 ? -18.233 -4.756 21.639 1.00 97.00 87 VAL A O 1
ATOM 697 N N . LYS A 1 88 ? -18.368 -6.764 20.662 1.00 92.88 88 LYS A N 1
ATOM 698 C CA . LYS A 1 88 ? -19.298 -7.337 21.655 1.00 92.88 88 LYS A CA 1
ATOM 699 C C . LYS A 1 88 ? -18.692 -7.701 23.010 1.00 92.88 88 LYS A C 1
ATOM 701 O O . LYS A 1 88 ? -19.454 -7.893 23.940 1.00 92.88 88 LYS A O 1
ATOM 706 N N . MET A 1 89 ? -17.371 -7.807 23.148 1.00 96.94 89 MET A N 1
ATOM 707 C CA . MET A 1 89 ? -16.712 -8.151 24.425 1.00 96.94 89 MET A CA 1
ATOM 708 C C . MET A 1 89 ? -17.363 -9.345 25.160 1.00 96.94 89 MET A C 1
ATOM 710 O O . MET A 1 89 ? -17.729 -9.257 26.330 1.00 96.94 89 MET A O 1
ATOM 714 N N . LEU A 1 90 ? -17.547 -10.463 24.448 1.00 94.69 90 LEU A N 1
ATOM 715 C CA . LEU A 1 90 ? -18.251 -11.641 24.964 1.00 94.69 90 LEU A CA 1
ATOM 716 C C . LEU A 1 90 ? -17.459 -12.338 26.089 1.00 94.69 90 LEU A C 1
ATOM 718 O O . LEU A 1 90 ? -16.243 -12.506 25.959 1.00 94.69 90 LEU A O 1
ATOM 722 N N . PRO A 1 91 ? -18.125 -12.797 27.166 1.00 94.00 91 PRO A N 1
ATOM 723 C CA . PRO A 1 91 ? -17.459 -13.514 28.244 1.00 94.00 91 PRO A CA 1
ATOM 724 C C . PRO A 1 91 ? -16.979 -14.892 27.772 1.00 94.00 91 PRO A C 1
ATOM 726 O O . PRO A 1 91 ? -17.733 -15.660 27.180 1.00 94.00 91 PRO A O 1
ATOM 729 N N . THR A 1 92 ? -15.727 -15.229 28.081 1.00 91.81 92 THR A N 1
ATOM 730 C CA . THR A 1 92 ? -15.145 -16.557 27.812 1.00 91.81 92 THR A CA 1
ATOM 731 C C . THR A 1 92 ? -15.351 -17.541 28.963 1.00 91.81 92 THR A C 1
ATOM 733 O O . THR A 1 92 ? -15.063 -18.723 28.806 1.00 91.81 92 THR A O 1
ATOM 736 N N . TYR A 1 93 ? -15.817 -17.058 30.123 1.00 90.69 93 TYR A N 1
ATOM 737 C CA . TYR A 1 93 ? -15.920 -17.803 31.389 1.00 90.69 93 TYR A CA 1
ATOM 738 C C . TYR A 1 93 ? -14.590 -18.406 31.886 1.00 90.69 93 TYR A C 1
ATOM 740 O O . TYR A 1 93 ? -14.567 -19.206 32.818 1.00 90.69 93 TYR A O 1
ATOM 748 N N . ILE A 1 94 ? -13.464 -17.983 31.303 1.00 89.38 94 ILE A N 1
ATOM 749 C CA . ILE A 1 94 ? -12.119 -18.289 31.787 1.00 89.38 94 ILE A CA 1
ATOM 750 C C . ILE A 1 94 ? -11.718 -17.162 32.730 1.00 89.38 94 ILE A C 1
ATOM 752 O O . ILE A 1 94 ? -11.550 -16.016 32.317 1.00 89.38 94 ILE A O 1
ATOM 756 N N . HIS A 1 95 ? -11.589 -17.487 34.011 1.00 88.25 95 HIS A N 1
ATOM 757 C CA . HIS A 1 95 ? -11.372 -16.484 35.053 1.00 88.25 95 HIS A CA 1
ATOM 758 C C . HIS A 1 95 ? -9.898 -16.259 35.402 1.00 88.25 95 HIS A C 1
ATOM 760 O O . HIS A 1 95 ? -9.582 -15.262 36.049 1.00 88.25 95 HIS A O 1
ATOM 766 N N . ARG A 1 96 ? -9.000 -17.180 35.027 1.00 84.94 96 ARG A N 1
ATOM 767 C CA . ARG A 1 96 ? -7.564 -17.134 35.347 1.00 84.94 96 ARG A CA 1
ATOM 768 C C . ARG A 1 96 ? -6.742 -17.832 34.268 1.00 84.94 96 ARG A C 1
ATOM 770 O O . ARG A 1 96 ? -7.244 -18.722 33.585 1.00 84.94 96 ARG A O 1
ATOM 777 N N . PHE A 1 97 ? -5.476 -17.440 34.158 1.00 85.88 97 PHE A N 1
ATOM 778 C CA . PHE A 1 97 ? -4.473 -18.210 33.426 1.00 85.88 97 PHE A CA 1
ATOM 779 C C . PHE A 1 97 ? -4.146 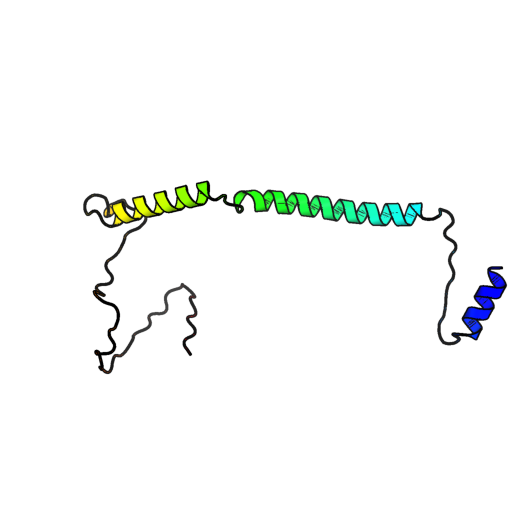-19.508 34.182 1.00 85.88 97 PHE A C 1
ATOM 781 O O . PHE A 1 97 ? -4.271 -19.530 35.410 1.00 85.88 97 PHE A O 1
ATOM 788 N N . PRO A 1 98 ? -3.744 -20.582 33.481 1.00 83.94 98 PRO A N 1
ATOM 789 C CA . PRO A 1 98 ? -3.320 -21.816 34.130 1.00 83.94 98 PRO A CA 1
ATOM 790 C C . PRO A 1 98 ? -2.101 -21.548 35.021 1.00 83.94 98 PRO A C 1
ATOM 792 O O . PRO A 1 98 ? -1.117 -20.960 34.582 1.00 83.94 98 PRO A O 1
ATOM 795 N N . ASP A 1 99 ? -2.172 -21.993 36.270 1.00 84.69 99 ASP A N 1
ATOM 796 C CA . ASP A 1 99 ? -1.134 -21.833 37.298 1.00 84.69 99 ASP A CA 1
ATOM 797 C C . ASP A 1 99 ? -0.286 -23.105 37.489 1.00 84.69 99 ASP A C 1
ATOM 799 O O . ASP A 1 99 ? 0.488 -23.217 38.437 1.00 84.69 99 ASP A O 1
ATOM 803 N N . GLY A 1 100 ? -0.441 -24.081 36.589 1.00 77.69 100 GLY A N 1
ATOM 804 C CA . GLY A 1 100 ? 0.267 -25.360 36.629 1.00 77.69 100 GLY A CA 1
ATOM 805 C C . GLY A 1 100 ? -0.266 -26.359 37.662 1.00 77.69 100 GLY A C 1
ATOM 806 O O . GLY A 1 100 ? 0.248 -27.470 37.729 1.00 77.69 100 GLY A O 1
ATOM 807 N N . THR A 1 101 ? -1.300 -26.015 38.438 1.00 77.44 101 THR A N 1
ATOM 808 C CA . THR A 1 101 ? -1.855 -26.908 39.475 1.00 77.44 101 THR A CA 1
ATOM 809 C C . THR A 1 101 ? -3.002 -27.796 38.975 1.00 77.44 101 THR A C 1
ATOM 811 O O . THR A 1 101 ? -3.375 -28.774 39.624 1.00 77.44 101 THR A O 1
ATOM 814 N N . GLY A 1 102 ? -3.550 -27.493 37.796 1.00 69.94 102 GLY A N 1
ATOM 815 C CA . GLY A 1 102 ? -4.667 -28.215 37.187 1.00 69.94 102 GLY A CA 1
ATOM 816 C C . GLY A 1 102 ? -4.237 -29.452 36.399 1.00 69.94 102 GLY A C 1
ATOM 817 O O . GLY A 1 102 ? -4.187 -29.412 35.172 1.00 69.94 102 GLY A O 1
ATOM 818 N N . MET A 1 103 ? -3.974 -30.565 37.083 1.00 65.94 103 MET A N 1
ATOM 819 C CA . MET A 1 103 ? -3.765 -31.869 36.440 1.00 65.94 103 MET A CA 1
ATOM 820 C C . MET A 1 103 ? -5.109 -32.612 36.343 1.00 65.94 103 MET A C 1
ATOM 822 O O . MET A 1 103 ? -5.616 -33.133 37.334 1.00 65.94 103 MET A O 1
ATOM 826 N N . SER A 1 104 ? -5.714 -32.650 35.156 1.00 64.62 104 SER A N 1
ATOM 827 C CA . SER A 1 104 ? -6.866 -33.517 34.859 1.00 64.62 104 SER A CA 1
ATOM 828 C C . SER A 1 104 ? -6.849 -33.916 33.383 1.00 64.62 104 SER A C 1
ATOM 830 O O . SER A 1 104 ? -6.320 -33.176 32.561 1.00 64.62 104 SER A O 1
ATOM 832 N N . ASP A 1 105 ? -7.381 -35.093 33.052 1.00 76.12 105 ASP A N 1
ATOM 833 C CA . ASP A 1 105 ? -7.443 -35.592 31.674 1.00 76.12 105 ASP A CA 1
ATOM 834 C C . ASP A 1 105 ? -8.645 -34.956 30.951 1.00 76.12 105 ASP A C 1
ATOM 836 O O . ASP A 1 105 ? -9.802 -35.297 31.213 1.00 76.12 105 ASP A O 1
ATOM 840 N N . TYR A 1 106 ? -8.389 -33.958 30.099 1.00 73.69 106 TYR A N 1
ATOM 841 C CA . TYR A 1 106 ? -9.419 -33.202 29.380 1.00 73.69 106 TYR A CA 1
ATOM 842 C C . TYR A 1 106 ? -9.483 -33.577 27.896 1.00 73.69 106 TYR A C 1
ATOM 844 O O . TYR A 1 106 ? -8.482 -33.632 27.186 1.00 73.69 106 TYR A O 1
ATOM 852 N N . ARG A 1 107 ? -10.707 -33.758 27.384 1.00 60.62 107 ARG A N 1
ATOM 853 C CA . ARG A 1 107 ? -10.977 -33.969 25.954 1.00 60.62 107 ARG A CA 1
ATOM 854 C C . ARG A 1 107 ? -11.417 -32.660 25.307 1.00 60.62 107 ARG A C 1
ATOM 856 O O . ARG A 1 107 ? -12.481 -32.136 25.625 1.00 60.62 107 ARG A O 1
ATOM 863 N N . ILE A 1 108 ? -10.622 -32.154 24.367 1.00 72.50 108 ILE A N 1
ATOM 864 C CA . ILE A 1 108 ? -10.930 -30.941 23.599 1.00 72.50 108 ILE A CA 1
ATOM 865 C C . ILE A 1 108 ? -11.713 -31.329 22.340 1.00 72.50 108 ILE A C 1
ATOM 867 O O . ILE A 1 108 ? -11.276 -32.175 21.561 1.00 72.50 108 ILE A O 1
ATOM 871 N N . VAL A 1 109 ? -12.870 -30.698 22.116 1.00 65.25 109 VAL A N 1
ATOM 872 C CA . VAL A 1 109 ? -13.653 -30.862 20.881 1.00 65.25 109 VAL A CA 1
ATOM 873 C C . VAL A 1 109 ? -13.401 -29.667 19.971 1.00 65.25 109 VAL A C 1
ATOM 875 O O . VAL A 1 109 ? -13.892 -28.568 20.217 1.00 65.25 109 VAL A O 1
ATOM 878 N N . ILE A 1 110 ? -12.653 -29.884 18.890 1.00 58.25 110 ILE A N 1
ATOM 879 C CA . ILE A 1 110 ? -12.401 -28.857 17.876 1.00 58.25 110 ILE A CA 1
ATOM 880 C C . ILE A 1 110 ? -13.532 -28.905 16.844 1.00 58.25 110 ILE A C 1
ATOM 882 O O . ILE A 1 110 ? -13.579 -29.795 15.994 1.00 58.25 110 ILE A O 1
ATOM 886 N N . ARG A 1 111 ? -14.452 -27.932 16.891 1.00 51.97 111 ARG A N 1
ATOM 887 C CA . ARG A 1 111 ? -15.347 -27.658 15.758 1.00 51.97 111 ARG A CA 1
ATOM 888 C C . ARG A 1 111 ? -14.603 -26.795 14.747 1.00 51.97 111 ARG A C 1
ATOM 890 O O . ARG A 1 111 ? -14.238 -25.660 15.036 1.00 51.97 111 ARG A O 1
ATOM 897 N N . LYS A 1 112 ? -14.396 -27.337 13.548 1.00 45.38 112 LYS A N 1
ATOM 898 C CA . LYS A 1 112 ? -13.772 -26.632 12.426 1.00 45.38 112 LYS A CA 1
ATOM 899 C C . LYS A 1 112 ? -14.705 -25.503 11.958 1.00 45.38 112 LYS A C 1
ATOM 901 O O . LYS A 1 112 ? -15.695 -25.757 11.281 1.00 45.38 112 LYS A O 1
ATOM 906 N N . SER A 1 113 ? -14.410 -24.273 12.374 1.00 52.53 113 SER A N 1
ATOM 907 C CA . SER A 1 113 ? -14.990 -23.032 11.842 1.00 52.53 113 SER A CA 1
ATOM 908 C C . SER A 1 113 ? -14.006 -22.398 10.848 1.00 52.53 113 SER A C 1
ATOM 910 O O . SER A 1 113 ? -12.804 -22.624 10.953 1.00 52.53 113 SER A O 1
ATOM 912 N N . LEU A 1 114 ? -14.511 -21.632 9.876 1.00 45.69 114 LEU A N 1
ATOM 913 C CA . LEU A 1 114 ? -13.848 -21.164 8.641 1.00 45.69 114 LEU A CA 1
ATOM 914 C C . LEU A 1 114 ? -12.651 -20.196 8.806 1.00 45.69 114 LEU A C 1
ATOM 916 O O . LEU A 1 114 ? -12.202 -19.618 7.820 1.00 45.69 114 LEU A O 1
ATOM 920 N N . PHE A 1 115 ? -12.100 -20.021 10.006 1.00 43.50 115 PHE A N 1
ATOM 921 C CA . PHE A 1 115 ? -10.914 -19.191 10.221 1.00 43.50 115 PHE A CA 1
ATOM 922 C C . PHE A 1 115 ? -9.659 -20.061 10.354 1.00 43.50 115 PHE A C 1
ATOM 924 O O . PHE A 1 115 ? -9.443 -20.730 11.363 1.00 43.50 115 PHE A O 1
ATOM 931 N N . ASN A 1 116 ? -8.825 -20.040 9.310 1.00 36.00 116 ASN A N 1
ATOM 932 C CA . ASN A 1 116 ? -7.484 -20.623 9.312 1.00 36.00 116 ASN A CA 1
ATOM 933 C C . ASN A 1 116 ? -6.566 -19.791 10.218 1.00 36.00 116 ASN A C 1
ATOM 935 O O . ASN A 1 116 ? -5.989 -18.801 9.777 1.00 36.00 116 ASN A O 1
ATOM 939 N N . MET A 1 117 ? -6.404 -20.209 11.471 1.00 35.44 117 MET A N 1
ATOM 940 C CA . MET A 1 117 ? -5.261 -19.809 12.287 1.00 35.44 117 MET A CA 1
ATOM 941 C C . MET A 1 117 ? -4.540 -21.076 12.738 1.00 35.44 117 MET A C 1
ATOM 943 O O . MET A 1 117 ? -5.015 -21.826 13.587 1.00 35.44 117 MET A O 1
ATOM 947 N N . GLN A 1 118 ? -3.420 -21.346 12.077 1.00 32.28 118 GLN A N 1
ATOM 948 C CA . GLN A 1 118 ? -2.570 -22.501 12.312 1.00 32.28 118 GLN A CA 1
ATOM 949 C C . GLN A 1 118 ? -1.626 -22.138 13.459 1.00 32.28 118 GLN A C 1
ATOM 951 O O . GLN A 1 118 ? -0.656 -21.412 13.264 1.00 32.28 118 GLN A O 1
ATOM 956 N N . VAL A 1 119 ? -1.956 -22.575 14.672 1.00 39.34 119 VAL A N 1
ATOM 957 C CA . VAL A 1 119 ? -1.051 -22.447 15.817 1.00 39.34 119 VAL A CA 1
ATOM 958 C C . VAL A 1 119 ? -0.151 -23.677 15.807 1.00 39.34 119 VAL A C 1
ATOM 960 O O . VAL A 1 119 ? -0.610 -24.785 16.080 1.00 39.34 119 VAL A O 1
ATOM 963 N N . HIS A 1 120 ? 1.114 -23.492 15.426 1.00 25.48 120 HIS A N 1
ATOM 964 C CA . HIS A 1 120 ? 2.157 -24.477 15.692 1.00 25.48 120 HIS A CA 1
ATOM 965 C C . HIS A 1 120 ? 2.460 -24.458 17.191 1.00 25.48 120 HIS A C 1
ATOM 967 O O . HIS A 1 120 ? 2.791 -23.410 17.741 1.00 25.48 120 HIS A O 1
ATOM 973 N N . LEU A 1 121 ? 2.321 -25.613 17.832 1.00 32.19 121 LEU A N 1
ATOM 974 C CA . LEU A 1 121 ? 2.861 -25.886 19.157 1.00 32.19 121 LEU A CA 1
ATOM 975 C C . LEU A 1 121 ? 3.970 -26.923 18.954 1.00 32.19 121 LEU A C 1
ATOM 977 O O . LEU A 1 121 ? 3.704 -27.971 18.359 1.00 32.19 121 LEU A O 1
ATOM 981 N N . GLU A 1 122 ? 5.191 -26.571 19.360 1.00 30.41 122 GLU A N 1
ATOM 982 C CA . GLU A 1 122 ? 6.260 -27.538 19.654 1.00 30.41 122 GLU A CA 1
ATOM 983 C C . GLU A 1 122 ? 5.957 -28.272 20.965 1.00 30.41 122 GLU A C 1
ATOM 985 O O . GLU A 1 122 ? 5.397 -27.625 21.884 1.00 30.41 122 GLU A O 1
#

Radius of gyration: 34.61 Å; chains: 1; bounding box: 72×46×78 Å

Organism: Scyliorhinus torazame (NCBI:txid75743)

Secondary structure (DSSP, 8-state):
-HHHHHHHHHHH-TTS-------TTTTHHHHHHHHHHHHHHHHHHHHHHHHHGGG---HHHHHHHHHHHHHHHHHHHSTTTTTT-SS--------S---S-------------S--------

Foldseek 3Di:
DVVVVVVVVCVVCVVDDDDDDDDPPPCVVVVVVVVVVVVVVVVVVVVVVVVCVVVPDDPVNVVVVVVVVVVLLVLLVDPVNQVVGPDNVDDPPDPDDDPVPDDDDDDDDDDDDPDDDDDDDD